Protein AF-A0A6N9AAA9-F1 (afdb_monomer)

Foldseek 3Di:
DDDDDDDDDDDPVVVVVLVVVCVVVVHDSVVVVVVVVVVCCCVVPVPPDPPDDCPDDPVDPCCVVCVVVVCVVPPDDPPPDPPDDDDPPCPDDPPDDDDDDD

Sequence (102 aa):
MKKIKTTVYLNAGDYRKLRSLATEEGRTAAELVREAVAEYAERATGRLWPRSIGIADSGDPHFAENCEGYLDGFGEEEIDYPPERLPGTDTPDAIGRRRMPE

Structure (mmCIF, N/CA/C/O backbone):
data_AF-A0A6N9AAA9-F1
#
_entry.id   AF-A0A6N9AAA9-F1
#
loop_
_atom_site.group_PDB
_atom_site.id
_atom_site.type_symbol
_atom_site.label_atom_id
_atom_site.label_alt_id
_atom_site.label_comp_id
_atom_site.label_asym_id
_atom_site.label_entity_id
_atom_site.label_seq_id
_atom_site.pdbx_PDB_ins_code
_atom_site.Cartn_x
_atom_site.Cartn_y
_atom_site.Cartn_z
_atom_site.occupancy
_atom_site.B_iso_or_equiv
_atom_site.auth_seq_id
_atom_site.auth_comp_id
_atom_site.auth_asym_id
_atom_site.auth_atom_id
_atom_site.pdbx_PDB_model_num
ATOM 1 N N . MET A 1 1 ? 0.487 17.497 -1.567 1.00 62.78 1 MET A N 1
ATOM 2 C CA . MET A 1 1 ? -0.181 16.388 -2.292 1.00 62.78 1 MET A CA 1
ATOM 3 C C . MET A 1 1 ? -1.677 16.412 -2.022 1.00 62.78 1 MET A C 1
ATOM 5 O O . MET A 1 1 ? -2.075 16.586 -0.875 1.00 62.78 1 MET A O 1
ATOM 9 N N . LYS A 1 2 ? -2.499 16.243 -3.060 1.00 85.19 2 LYS A N 1
ATOM 10 C CA . LYS A 1 2 ? -3.962 16.158 -2.938 1.00 85.19 2 LYS A CA 1
ATOM 11 C C . LYS A 1 2 ? -4.348 14.754 -2.451 1.00 85.19 2 LYS A C 1
ATOM 13 O O . LYS A 1 2 ? -3.916 13.775 -3.049 1.00 85.19 2 LYS A O 1
ATOM 18 N N . LYS A 1 3 ? -5.129 14.646 -1.371 1.00 86.25 3 LYS A N 1
ATOM 19 C CA . LYS A 1 3 ? -5.666 13.360 -0.887 1.00 86.25 3 LYS A CA 1
ATOM 20 C C . LYS A 1 3 ? -6.972 13.048 -1.623 1.00 86.25 3 LYS A C 1
ATOM 22 O O . LYS A 1 3 ? -7.837 13.915 -1.718 1.00 86.25 3 LYS A O 1
ATOM 27 N N . ILE A 1 4 ? -7.105 11.825 -2.131 1.00 94.56 4 ILE A N 1
ATOM 28 C CA . ILE A 1 4 ? -8.324 11.315 -2.774 1.00 94.56 4 ILE A CA 1
ATOM 29 C C . ILE A 1 4 ? -8.991 10.338 -1.802 1.00 94.56 4 ILE A C 1
ATOM 31 O O . ILE A 1 4 ? -8.308 9.539 -1.160 1.00 94.56 4 ILE A O 1
ATOM 35 N N . LYS A 1 5 ? -10.316 10.428 -1.654 1.00 93.88 5 LYS A N 1
ATOM 36 C CA . LYS A 1 5 ? -11.095 9.486 -0.844 1.00 93.88 5 LYS A CA 1
ATOM 37 C C . LYS A 1 5 ? -11.469 8.281 -1.706 1.00 93.88 5 LYS A C 1
ATOM 39 O O . LYS A 1 5 ? -12.140 8.448 -2.718 1.00 93.8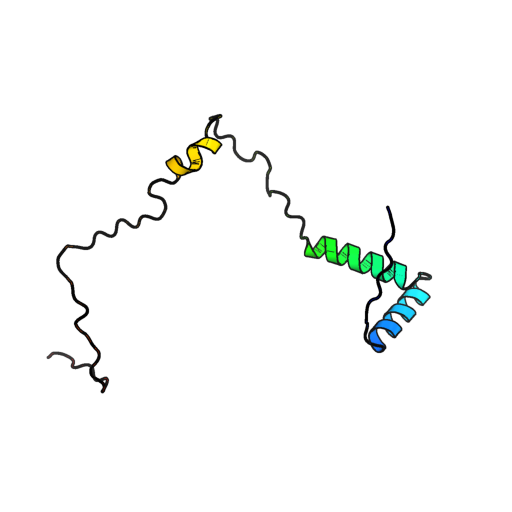8 5 LYS A O 1
ATOM 44 N N . THR A 1 6 ? -11.100 7.092 -1.245 1.00 94.31 6 THR A N 1
ATOM 45 C CA . THR A 1 6 ? -11.431 5.812 -1.883 1.00 94.31 6 THR A CA 1
ATOM 46 C C . THR A 1 6 ? -12.053 4.884 -0.845 1.00 94.31 6 THR A C 1
ATOM 48 O O . THR A 1 6 ? -11.584 4.829 0.292 1.00 94.31 6 THR A O 1
ATOM 51 N N . THR A 1 7 ? -13.109 4.164 -1.224 1.00 95.88 7 THR A N 1
ATOM 52 C CA . THR A 1 7 ? -13.732 3.125 -0.392 1.00 95.88 7 THR A CA 1
ATOM 53 C C . THR A 1 7 ? -13.198 1.764 -0.824 1.00 95.88 7 THR A C 1
ATOM 55 O O . THR A 1 7 ? -13.218 1.457 -2.012 1.00 95.88 7 THR A O 1
ATOM 58 N N . VAL A 1 8 ? -12.735 0.952 0.126 1.00 94.62 8 VAL A N 1
ATOM 59 C CA . VAL A 1 8 ? -12.247 -0.413 -0.123 1.00 94.62 8 VAL A CA 1
ATOM 60 C C . VAL A 1 8 ? -13.074 -1.411 0.676 1.00 94.62 8 VAL A C 1
ATOM 62 O O . VAL A 1 8 ? -13.427 -1.149 1.827 1.00 94.62 8 VAL A O 1
ATOM 65 N N . TYR A 1 9 ? -13.386 -2.550 0.065 1.00 95.81 9 TYR A N 1
ATOM 66 C CA . TYR A 1 9 ? -14.056 -3.652 0.745 1.00 95.81 9 TYR A CA 1
ATOM 67 C C . TYR A 1 9 ? -13.006 -4.571 1.364 1.00 95.81 9 TYR A C 1
ATOM 69 O O . TYR A 1 9 ? -12.077 -5.002 0.686 1.00 95.81 9 TYR A O 1
ATOM 77 N N . LEU A 1 10 ? -13.156 -4.856 2.655 1.00 95.25 10 LEU A N 1
ATOM 78 C CA . LEU A 1 10 ? -12.290 -5.750 3.416 1.00 95.25 10 LEU A CA 1
ATOM 79 C C . LEU A 1 10 ? -13.155 -6.804 4.097 1.00 95.25 10 LEU A C 1
ATOM 81 O O . LEU A 1 10 ? -14.293 -6.522 4.486 1.00 95.25 10 LEU A O 1
ATOM 85 N N . ASN A 1 11 ? -12.602 -7.995 4.312 1.00 98.06 11 ASN A N 1
ATOM 86 C CA . ASN A 1 11 ? -13.263 -8.966 5.171 1.00 98.06 11 ASN A CA 1
ATOM 87 C C . ASN A 1 11 ? -13.390 -8.398 6.589 1.00 98.06 11 ASN A C 1
ATOM 89 O O . ASN A 1 11 ? -12.494 -7.714 7.093 1.00 98.06 11 ASN A O 1
ATOM 93 N N . ALA A 1 12 ? -14.478 -8.743 7.278 1.00 96.75 12 ALA A N 1
ATOM 94 C CA . ALA A 1 12 ? -14.723 -8.261 8.636 1.00 96.75 12 ALA A CA 1
ATOM 95 C C . ALA A 1 12 ? -13.592 -8.640 9.614 1.00 96.75 12 ALA A C 1
ATOM 97 O O . ALA A 1 12 ? -13.268 -7.865 10.513 1.00 96.75 12 ALA A O 1
ATOM 98 N N . GLY A 1 13 ? -12.975 -9.814 9.436 1.00 97.69 13 GLY A N 1
ATOM 99 C CA . GLY A 1 13 ? -11.828 -10.251 10.236 1.00 97.69 13 GLY A CA 1
ATOM 100 C C . GLY A 1 13 ? -10.586 -9.384 10.022 1.00 97.69 13 GLY A C 1
ATOM 101 O O . GLY A 1 13 ? -9.946 -8.985 10.992 1.00 97.69 13 GLY A O 1
ATOM 102 N N . ASP A 1 14 ? -10.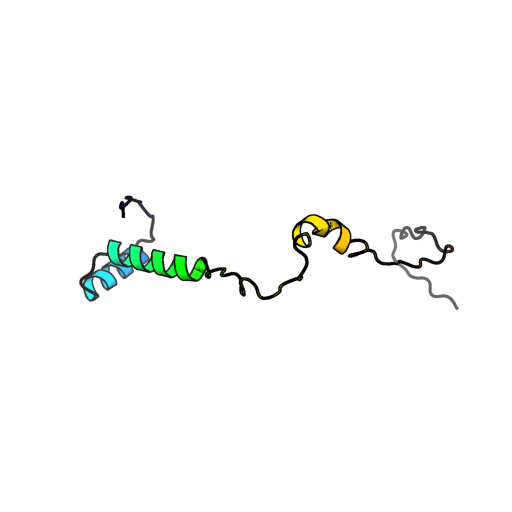292 -9.030 8.773 1.00 96.94 14 ASP A N 1
ATOM 103 C CA . ASP A 1 14 ? -9.116 -8.229 8.422 1.00 96.94 14 ASP A CA 1
ATOM 104 C C . ASP A 1 14 ? -9.273 -6.785 8.899 1.00 96.94 14 ASP A C 1
ATOM 106 O O . ASP A 1 14 ? -8.348 -6.216 9.477 1.00 96.94 14 ASP A O 1
ATOM 110 N N . TYR A 1 15 ? -10.480 -6.221 8.782 1.00 96.38 15 TYR A N 1
ATOM 111 C CA . TYR A 1 15 ? -10.772 -4.898 9.334 1.00 96.38 15 TYR A CA 1
ATOM 112 C C . TYR A 1 15 ? -10.619 -4.851 10.864 1.00 96.38 15 TYR A C 1
ATOM 114 O O . TYR A 1 15 ? -10.095 -3.877 11.405 1.00 96.38 15 TYR A O 1
ATOM 122 N N . ARG A 1 16 ? -11.032 -5.909 11.579 1.00 97.50 16 ARG A N 1
ATOM 123 C CA . ARG A 1 16 ? -10.845 -5.998 13.040 1.00 97.50 16 ARG A CA 1
ATOM 124 C C . ARG A 1 16 ? -9.367 -6.032 13.420 1.00 97.50 16 ARG A C 1
ATOM 126 O O . ARG A 1 16 ? -8.975 -5.297 14.321 1.00 97.50 16 ARG A O 1
ATOM 133 N N . LYS A 1 17 ? -8.558 -6.832 12.718 1.00 97.69 17 LYS A N 1
ATOM 134 C CA . LYS A 1 17 ? -7.102 -6.897 12.932 1.00 97.69 17 LYS A CA 1
ATOM 135 C C . LYS A 1 17 ? -6.444 -5.543 12.679 1.00 97.69 17 LYS A C 1
ATOM 137 O O . LYS A 1 17 ? -5.718 -5.055 13.537 1.00 97.69 17 LYS A O 1
ATOM 142 N N . LEU A 1 18 ? -6.778 -4.900 11.557 1.00 96.94 18 LEU A N 1
ATOM 143 C CA . LEU A 1 18 ? -6.288 -3.564 11.213 1.00 96.94 18 LEU A CA 1
ATOM 144 C C . LEU A 1 18 ? -6.628 -2.534 12.297 1.00 96.94 18 LEU A C 1
ATOM 146 O O . LEU A 1 18 ? -5.802 -1.692 12.635 1.00 96.94 18 LEU A O 1
ATOM 150 N N . ARG A 1 19 ? -7.843 -2.596 12.857 1.00 96.62 19 ARG A N 1
ATOM 151 C CA . ARG A 1 19 ? -8.264 -1.683 13.924 1.00 96.62 19 ARG A CA 1
ATOM 152 C C . ARG A 1 19 ? -7.538 -1.946 15.246 1.00 96.62 19 ARG A C 1
ATOM 154 O O . ARG A 1 19 ? -7.225 -0.978 15.935 1.00 96.62 19 ARG A O 1
ATOM 161 N N . SER A 1 20 ? -7.284 -3.212 15.591 1.00 98.00 20 SER A N 1
ATOM 162 C CA . SER A 1 20 ? -6.477 -3.568 16.771 1.00 98.00 20 SER A CA 1
ATOM 163 C C . SER A 1 20 ? -5.078 -2.980 16.643 1.00 98.00 20 SER A C 1
ATOM 165 O O . SER A 1 20 ? -4.678 -2.183 17.483 1.00 98.00 20 SER A O 1
ATOM 167 N N . LEU A 1 21 ? -4.418 -3.247 15.512 1.00 97.75 21 LEU A N 1
ATOM 168 C CA . LEU A 1 21 ? -3.070 -2.762 15.225 1.00 97.75 21 LEU A CA 1
ATOM 169 C C . LEU A 1 21 ? -2.991 -1.229 15.260 1.00 97.75 21 LEU A C 1
ATOM 171 O O . LEU A 1 21 ? -2.139 -0.658 15.928 1.00 97.75 21 LEU A O 1
ATOM 175 N N . ALA A 1 22 ? -3.944 -0.549 14.617 1.00 97.38 22 ALA A N 1
ATOM 176 C CA . ALA A 1 22 ? -4.032 0.910 14.650 1.00 97.38 22 ALA A CA 1
ATOM 177 C C . ALA A 1 22 ? -4.152 1.455 16.084 1.00 97.38 22 ALA A C 1
ATOM 179 O O . ALA A 1 22 ? -3.524 2.455 16.422 1.00 97.38 22 ALA A O 1
ATOM 180 N N . THR A 1 23 ? -4.934 0.786 16.934 1.00 97.56 23 THR A N 1
ATOM 181 C CA . THR A 1 23 ? -5.115 1.186 18.336 1.00 97.56 23 THR A CA 1
ATOM 182 C C . THR A 1 23 ? -3.835 0.981 19.142 1.00 97.56 23 THR A C 1
ATOM 184 O O . THR A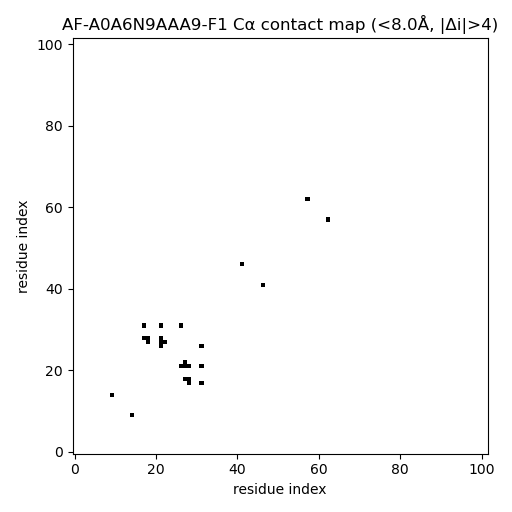 1 23 ? -3.452 1.871 19.896 1.00 97.56 23 THR A O 1
ATOM 187 N N . GLU A 1 24 ? -3.170 -0.159 18.958 1.00 97.69 24 GLU A N 1
ATOM 188 C CA . GLU A 1 24 ? -1.902 -0.496 19.616 1.00 97.69 24 GLU A CA 1
ATOM 189 C C . GLU A 1 24 ? -0.781 0.485 19.236 1.00 97.69 24 GLU A C 1
ATOM 191 O O . GLU A 1 24 ? -0.011 0.900 20.099 1.00 97.69 24 GLU A O 1
ATOM 196 N N . GLU A 1 25 ? -0.735 0.928 17.976 1.00 97.00 25 GLU A N 1
ATOM 197 C CA . GLU A 1 25 ? 0.247 1.906 17.485 1.00 97.00 25 GLU A CA 1
ATOM 198 C C . GLU A 1 25 ? -0.139 3.375 17.749 1.00 97.00 25 GLU A C 1
ATOM 200 O O . GLU A 1 25 ? 0.646 4.280 17.464 1.00 97.00 25 GLU A O 1
ATOM 205 N N . GLY A 1 26 ? -1.347 3.651 18.254 1.00 97.75 26 GLY A N 1
ATOM 206 C CA . GLY A 1 26 ? -1.849 5.021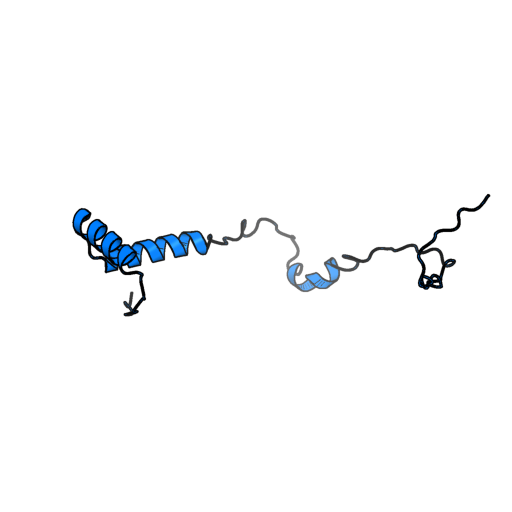 18.422 1.00 97.75 26 GLY A CA 1
ATOM 207 C C . GLY A 1 26 ? -2.093 5.760 17.097 1.00 97.75 26 GLY A C 1
ATOM 208 O O . GLY A 1 26 ? -2.032 6.989 17.045 1.00 97.75 26 GLY A O 1
ATOM 209 N N . ARG A 1 27 ? -2.359 5.020 16.018 1.00 97.88 27 ARG A N 1
ATOM 210 C CA . ARG A 1 27 ? -2.542 5.526 14.649 1.00 97.88 27 ARG A CA 1
ATOM 211 C C . ARG A 1 27 ? -3.967 5.280 14.166 1.00 97.88 27 ARG A C 1
ATOM 213 O O . ARG A 1 27 ? -4.754 4.542 14.754 1.00 97.88 27 ARG A O 1
ATOM 220 N N . THR A 1 28 ? -4.338 5.896 13.052 1.00 97.06 28 THR A N 1
ATOM 221 C CA . THR A 1 28 ? -5.616 5.624 12.387 1.00 97.06 28 THR A CA 1
ATOM 222 C C . THR A 1 28 ? -5.482 4.460 11.408 1.00 97.06 28 THR A C 1
ATOM 224 O O . THR A 1 28 ? -4.476 4.316 10.717 1.00 97.06 28 THR A O 1
ATOM 227 N N . ALA A 1 29 ? -6.548 3.673 11.239 1.00 95.12 29 ALA A N 1
ATOM 228 C CA . ALA A 1 29 ? -6.584 2.616 10.222 1.00 95.12 29 ALA A CA 1
ATOM 229 C C . ALA A 1 29 ? -6.268 3.148 8.807 1.00 95.12 29 ALA A C 1
ATOM 231 O O . ALA A 1 29 ? -5.663 2.460 7.993 1.00 95.12 29 ALA A O 1
ATOM 232 N N . ALA A 1 30 ? -6.639 4.400 8.517 1.00 95.31 30 ALA A N 1
ATOM 233 C CA . ALA A 1 30 ? -6.337 5.037 7.242 1.00 95.31 30 ALA A CA 1
ATOM 234 C C . ALA A 1 30 ? -4.843 5.371 7.073 1.00 95.31 30 ALA A C 1
ATOM 236 O O . ALA A 1 30 ? -4.376 5.428 5.939 1.00 95.31 30 ALA A O 1
ATOM 237 N N . GLU A 1 31 ? -4.102 5.641 8.153 1.00 96.38 31 GLU A N 1
ATOM 238 C CA . GLU A 1 31 ? -2.642 5.814 8.098 1.00 96.38 31 GLU A CA 1
ATOM 239 C C . GLU A 1 31 ? -1.953 4.506 7.750 1.00 96.38 31 GLU A C 1
ATOM 241 O O . GLU A 1 31 ? -1.181 4.493 6.795 1.00 96.38 31 GLU A O 1
ATOM 246 N N . LEU A 1 32 ? -2.326 3.419 8.427 1.00 96.94 32 LEU A N 1
ATOM 247 C CA . LEU A 1 32 ? -1.788 2.087 8.152 1.00 96.94 32 LEU A CA 1
ATOM 248 C C . LEU A 1 32 ? -2.079 1.633 6.720 1.00 96.94 32 LEU A C 1
ATOM 250 O O . LEU A 1 32 ? -1.195 1.139 6.033 1.00 96.94 32 LEU A O 1
ATOM 254 N N . VAL A 1 33 ? -3.301 1.857 6.223 1.00 96.25 33 VAL A N 1
ATOM 255 C CA . VAL A 1 33 ? -3.642 1.525 4.829 1.00 96.25 33 VAL A CA 1
ATOM 256 C C . VAL A 1 33 ? -2.797 2.330 3.843 1.00 96.25 33 VAL A C 1
ATOM 258 O O . VAL A 1 33 ? -2.355 1.782 2.839 1.00 96.25 33 VAL A O 1
ATOM 261 N N . ARG A 1 34 ? -2.556 3.622 4.101 1.00 95.25 34 ARG A N 1
ATOM 262 C CA . ARG A 1 34 ? -1.719 4.440 3.209 1.00 95.25 34 ARG A CA 1
ATOM 263 C C . ARG A 1 34 ? -0.267 3.976 3.202 1.00 95.25 34 ARG A C 1
ATOM 265 O O . ARG A 1 34 ? 0.320 3.938 2.128 1.00 95.25 34 ARG A O 1
ATOM 272 N N . GLU A 1 35 ? 0.281 3.640 4.364 1.00 95.94 35 GLU A N 1
ATOM 273 C CA . GLU A 1 35 ? 1.634 3.093 4.492 1.00 95.94 35 GLU A CA 1
ATOM 274 C C . GLU A 1 35 ? 1.757 1.750 3.773 1.00 95.94 35 GLU A C 1
ATOM 276 O O . GLU A 1 35 ? 2.574 1.623 2.870 1.00 95.94 35 GLU A O 1
ATOM 281 N N . ALA A 1 36 ? 0.866 0.800 4.061 1.00 96.00 36 ALA A N 1
ATOM 282 C CA . ALA A 1 36 ? 0.879 -0.515 3.426 1.00 96.00 36 ALA A CA 1
ATOM 283 C C . ALA A 1 36 ? 0.743 -0.433 1.896 1.00 96.00 36 ALA A C 1
ATOM 285 O O . ALA A 1 36 ? 1.412 -1.167 1.172 1.00 96.00 36 ALA A O 1
ATOM 286 N N . VAL A 1 37 ? -0.103 0.470 1.383 1.00 94.94 37 VAL A N 1
ATOM 287 C CA . VAL A 1 37 ? -0.228 0.702 -0.065 1.00 94.94 37 VAL A CA 1
ATOM 288 C C . VAL A 1 37 ? 1.051 1.305 -0.643 1.00 94.94 37 VAL A C 1
ATOM 290 O O . VAL A 1 37 ? 1.446 0.902 -1.734 1.00 94.94 37 VAL A O 1
ATOM 293 N N . ALA A 1 38 ? 1.698 2.244 0.055 1.00 93.62 38 ALA A N 1
ATOM 294 C CA . ALA A 1 38 ? 2.959 2.834 -0.392 1.00 93.62 38 ALA A CA 1
ATOM 295 C C . ALA A 1 38 ? 4.080 1.786 -0.428 1.00 93.62 38 ALA A C 1
ATOM 297 O O . ALA A 1 38 ? 4.701 1.609 -1.472 1.00 93.62 38 ALA A O 1
ATOM 298 N N . GLU A 1 39 ? 4.263 1.023 0.651 1.00 94.88 39 GLU A N 1
ATOM 299 C CA . GLU A 1 39 ? 5.257 -0.053 0.715 1.00 94.88 39 GLU A CA 1
ATOM 300 C C . GLU A 1 39 ? 5.005 -1.129 -0.341 1.00 94.88 39 GLU A C 1
ATOM 302 O O . GLU A 1 39 ? 5.928 -1.573 -1.028 1.00 94.88 39 GLU A O 1
ATOM 307 N N . TYR A 1 40 ? 3.747 -1.550 -0.504 1.00 94.44 40 TYR A N 1
ATOM 308 C CA . TYR A 1 40 ? 3.390 -2.513 -1.537 1.00 94.44 40 TYR A CA 1
ATOM 309 C C . TYR A 1 40 ? 3.683 -1.955 -2.925 1.00 94.44 40 TYR A C 1
ATOM 311 O O . TYR A 1 40 ? 4.269 -2.661 -3.738 1.00 94.44 40 TYR A O 1
ATOM 319 N N . ALA A 1 41 ? 3.317 -0.702 -3.202 1.00 92.31 41 ALA A N 1
ATOM 320 C CA . ALA A 1 41 ? 3.588 -0.074 -4.486 1.00 92.31 41 ALA A CA 1
ATOM 321 C C . ALA A 1 41 ? 5.093 0.032 -4.749 1.00 92.31 41 ALA A C 1
ATOM 323 O O . ALA A 1 41 ? 5.525 -0.317 -5.840 1.00 92.31 41 ALA A O 1
ATOM 324 N N . GLU A 1 42 ? 5.907 0.435 -3.775 1.00 88.88 42 GLU A N 1
ATOM 325 C CA . GLU A 1 42 ? 7.367 0.502 -3.922 1.00 88.88 42 GLU A CA 1
ATOM 326 C C . GLU A 1 42 ? 7.980 -0.874 -4.199 1.00 88.88 42 GLU A C 1
ATOM 328 O O . GLU A 1 42 ? 8.809 -1.024 -5.100 1.00 88.88 42 GLU A O 1
ATOM 333 N N . ARG A 1 43 ? 7.525 -1.903 -3.476 1.00 88.06 43 ARG A N 1
ATOM 334 C CA . ARG A 1 43 ? 7.976 -3.283 -3.682 1.00 88.06 43 ARG A CA 1
ATOM 335 C C . ARG A 1 43 ? 7.516 -3.852 -5.022 1.00 88.06 43 ARG A C 1
ATOM 337 O O . ARG A 1 43 ? 8.301 -4.494 -5.711 1.00 88.06 43 ARG A O 1
ATOM 344 N N . ALA A 1 44 ? 6.254 -3.636 -5.382 1.00 86.25 44 ALA A N 1
ATOM 345 C CA . ALA A 1 44 ? 5.626 -4.181 -6.584 1.00 86.25 44 ALA A CA 1
ATOM 346 C C . ALA A 1 44 ? 6.069 -3.456 -7.858 1.00 86.25 44 ALA A C 1
ATOM 348 O O . ALA A 1 44 ? 6.185 -4.080 -8.907 1.00 86.25 44 ALA A O 1
ATOM 349 N N . THR A 1 45 ? 6.349 -2.154 -7.775 1.00 76.44 45 THR A N 1
ATOM 350 C CA . THR A 1 45 ? 6.899 -1.385 -8.901 1.00 76.44 45 THR A CA 1
ATOM 351 C C . THR A 1 45 ? 8.394 -1.581 -9.076 1.00 76.44 45 THR A C 1
ATOM 353 O O . THR A 1 45 ? 8.933 -1.001 -10.017 1.00 76.44 45 THR A O 1
ATOM 356 N N . GLY A 1 46 ? 9.025 -2.397 -8.207 1.00 61.66 46 GLY A N 1
ATOM 357 C CA . GLY A 1 46 ? 10.360 -2.974 -8.354 1.00 61.66 46 GLY A CA 1
ATOM 358 C C . GLY A 1 46 ? 11.240 -2.107 -9.224 1.00 61.66 46 GLY A C 1
ATOM 359 O O . GLY A 1 46 ? 11.508 -2.493 -10.353 1.00 61.66 46 GLY A O 1
ATOM 360 N N . ARG A 1 47 ? 11.519 -0.890 -8.731 1.00 56.97 47 ARG A N 1
ATOM 361 C CA . ARG A 1 47 ? 12.112 0.253 -9.439 1.00 56.97 47 ARG A CA 1
ATOM 362 C C . ARG A 1 47 ? 12.933 -0.245 -10.643 1.00 56.97 47 ARG A C 1
ATOM 364 O O . ARG A 1 47 ? 14.089 -0.630 -10.469 1.00 56.97 47 ARG A O 1
ATOM 371 N N . LEU A 1 48 ? 12.326 -0.278 -11.839 1.00 60.88 48 LEU A N 1
ATOM 372 C CA . LEU A 1 48 ? 13.009 -0.586 -13.101 1.00 60.88 48 LEU A CA 1
ATOM 373 C C . LEU A 1 48 ? 13.908 0.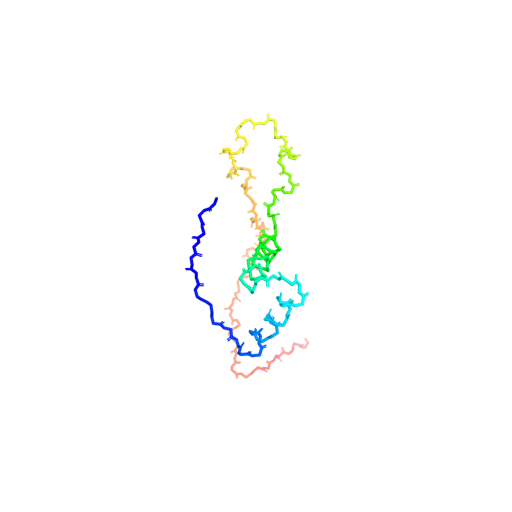606 -13.427 1.00 60.88 48 LEU A C 1
ATOM 375 O O . LEU A 1 48 ? 13.660 1.366 -14.360 1.00 60.88 48 LEU A O 1
ATOM 379 N N . TRP A 1 49 ? 14.936 0.826 -12.609 1.00 59.81 49 TRP A N 1
ATOM 380 C CA . TRP A 1 49 ? 16.043 1.638 -13.067 1.00 59.81 49 TRP A CA 1
ATOM 381 C C . TRP A 1 49 ? 16.640 0.899 -14.245 1.00 59.81 49 TRP A C 1
ATOM 383 O O . TRP A 1 49 ? 16.835 -0.322 -14.155 1.00 59.81 49 TRP A O 1
ATOM 393 N N . PRO A 1 50 ? 16.969 1.614 -15.329 1.00 65.00 50 PRO A N 1
ATOM 394 C CA . PRO A 1 50 ? 17.967 1.106 -16.244 1.00 65.00 50 PRO A CA 1
ATOM 395 C C . PRO A 1 50 ? 19.122 0.599 -15.378 1.00 65.00 50 PRO A C 1
ATOM 397 O O . PRO A 1 50 ? 19.637 1.352 -14.548 1.00 65.00 50 PRO A O 1
ATOM 400 N N . ARG A 1 51 ? 19.502 -0.682 -15.516 1.00 65.50 51 ARG A N 1
ATOM 401 C CA . ARG A 1 51 ? 20.646 -1.239 -14.760 1.00 65.50 51 ARG A CA 1
ATOM 402 C C . ARG A 1 51 ? 21.916 -0.414 -14.982 1.00 65.50 51 ARG A C 1
ATOM 404 O O . ARG A 1 51 ? 22.844 -0.475 -14.186 1.00 65.50 51 ARG A O 1
ATOM 411 N N . SER A 1 52 ? 21.910 0.381 -16.045 1.00 67.19 52 SER A N 1
ATOM 412 C CA . SER A 1 52 ? 22.893 1.386 -16.374 1.00 67.19 52 SER A CA 1
ATOM 413 C C . SER A 1 52 ? 22.298 2.443 -17.306 1.00 67.19 52 SER A C 1
ATOM 415 O O . SER A 1 52 ? 21.521 2.107 -18.200 1.00 67.19 52 SER A O 1
ATOM 417 N N . ILE A 1 53 ? 22.730 3.694 -17.152 1.00 71.69 53 ILE A N 1
ATOM 418 C CA . ILE A 1 53 ? 22.610 4.749 -18.166 1.00 71.69 53 ILE A CA 1
ATOM 419 C C . ILE A 1 53 ? 24.032 4.986 -18.687 1.00 71.69 53 ILE A C 1
ATOM 421 O O . ILE A 1 53 ? 24.921 5.247 -17.882 1.00 71.69 53 ILE A O 1
ATOM 425 N N . GLY A 1 54 ? 24.257 4.842 -19.997 1.00 74.19 54 GLY A N 1
ATOM 426 C CA . GLY A 1 54 ? 25.579 5.058 -20.606 1.00 74.19 54 GLY A CA 1
ATOM 427 C C . GLY A 1 54 ? 26.626 3.971 -20.322 1.00 74.19 54 GLY A C 1
ATOM 428 O O . GLY A 1 54 ? 27.804 4.283 -20.224 1.00 74.19 54 GLY A O 1
ATOM 429 N N . ILE A 1 55 ? 26.227 2.698 -20.168 1.00 77.56 55 ILE A N 1
ATOM 430 C CA . ILE A 1 55 ? 27.187 1.576 -20.015 1.00 77.56 55 ILE A CA 1
ATOM 431 C C . ILE A 1 55 ? 28.058 1.350 -21.249 1.00 77.56 55 ILE A C 1
ATOM 433 O O . ILE A 1 55 ? 29.133 0.768 -21.149 1.00 77.56 55 ILE A O 1
ATOM 437 N N . ALA A 1 56 ? 27.574 1.788 -22.405 1.00 74.69 56 ALA A N 1
ATOM 438 C CA . ALA A 1 56 ? 28.270 1.686 -23.665 1.00 74.69 56 ALA A CA 1
ATOM 439 C C . ALA A 1 56 ? 28.156 3.020 -24.398 1.00 74.69 56 ALA A C 1
ATOM 441 O O . ALA A 1 56 ? 27.098 3.654 -24.395 1.00 74.69 56 ALA A O 1
ATOM 442 N N . ASP A 1 57 ? 29.264 3.404 -25.013 1.00 82.44 57 ASP A N 1
ATOM 443 C CA . ASP A 1 57 ? 29.359 4.453 -26.013 1.00 82.44 57 ASP A CA 1
ATOM 444 C C . ASP A 1 57 ? 29.769 3.755 -27.311 1.00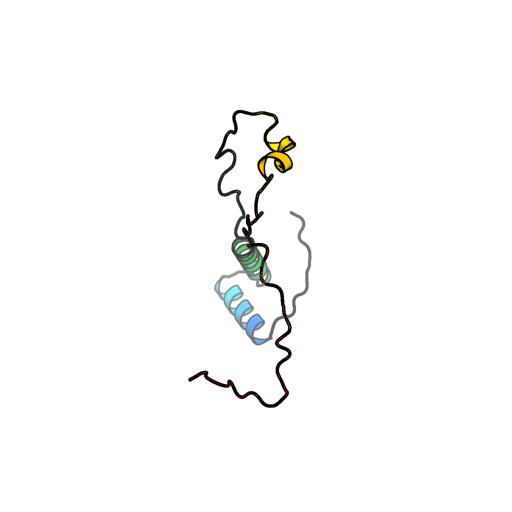 82.44 57 ASP A C 1
ATOM 446 O O . ASP A 1 57 ? 30.799 3.079 -27.351 1.00 82.44 57 ASP A O 1
ATOM 450 N N . SER A 1 58 ? 28.927 3.843 -28.341 1.00 80.75 58 SER A N 1
ATOM 451 C CA . SER A 1 58 ? 29.226 3.277 -29.660 1.00 80.75 58 SER A CA 1
ATOM 452 C C . SER A 1 58 ? 30.347 4.044 -30.366 1.00 80.75 58 SER A C 1
ATOM 454 O O . SER A 1 58 ? 30.926 3.518 -31.314 1.00 80.75 58 SER A O 1
ATOM 456 N N . GLY A 1 59 ? 30.631 5.288 -29.954 1.00 86.81 59 GLY A N 1
ATOM 457 C CA . GLY A 1 59 ? 31.505 6.217 -30.674 1.00 86.81 59 GLY A CA 1
ATOM 458 C C . GLY A 1 59 ? 30.925 6.709 -32.007 1.00 86.81 59 GLY A C 1
ATOM 459 O O . GLY A 1 59 ? 31.555 7.517 -32.688 1.00 86.81 59 GLY A O 1
ATOM 460 N N . ASP A 1 60 ? 29.729 6.242 -32.371 1.00 86.56 60 ASP A N 1
ATOM 461 C CA . ASP A 1 60 ? 29.026 6.569 -33.605 1.00 86.56 60 ASP A CA 1
ATOM 462 C C . ASP A 1 60 ? 27.716 7.305 -33.270 1.00 86.56 60 ASP A C 1
ATOM 464 O O . ASP A 1 60 ? 26.818 6.704 -32.664 1.00 86.56 60 ASP A O 1
ATOM 468 N N . PRO A 1 61 ? 27.579 8.590 -33.657 1.00 86.81 61 PRO A N 1
ATOM 469 C CA . PRO A 1 61 ? 26.383 9.382 -33.381 1.00 86.81 61 PRO A CA 1
ATOM 470 C C . PRO A 1 61 ? 25.132 8.883 -34.119 1.00 86.81 61 PRO A C 1
ATOM 472 O O . PRO A 1 61 ? 24.027 9.230 -33.707 1.00 86.81 61 PRO A O 1
ATOM 475 N N . HIS A 1 62 ? 25.284 8.061 -35.162 1.00 89.00 62 HIS A N 1
ATOM 476 C CA . HIS A 1 62 ? 24.181 7.490 -35.942 1.00 89.00 62 HIS A CA 1
ATOM 477 C C . HIS A 1 62 ? 23.856 6.044 -35.551 1.00 89.00 62 HIS A C 1
ATOM 479 O O . HIS A 1 62 ? 22.987 5.419 -36.157 1.00 89.00 62 HIS A O 1
ATOM 485 N N . PHE A 1 63 ? 24.512 5.499 -34.522 1.00 86.62 63 PHE A N 1
ATOM 486 C CA . PHE A 1 63 ? 24.330 4.107 -34.108 1.00 86.62 63 PHE A CA 1
ATOM 487 C C . PHE A 1 63 ? 22.859 3.755 -33.838 1.00 86.62 63 PHE A C 1
ATOM 489 O O . PHE A 1 63 ? 22.366 2.730 -34.299 1.00 86.62 63 PHE A O 1
ATOM 496 N N . ALA A 1 64 ? 22.138 4.635 -33.135 1.00 85.06 64 ALA A N 1
ATOM 497 C CA . ALA A 1 64 ? 20.727 4.426 -32.815 1.00 85.06 64 ALA A CA 1
ATOM 498 C C . ALA A 1 64 ? 19.801 4.536 -34.040 1.00 85.06 64 ALA A C 1
ATOM 500 O O . ALA A 1 64 ? 18.721 3.954 -34.033 1.00 85.06 64 ALA A O 1
ATOM 501 N N . GLU A 1 65 ? 20.207 5.265 -35.080 1.00 89.75 65 GLU A N 1
ATOM 502 C CA . GLU A 1 65 ? 19.415 5.467 -36.302 1.00 89.75 65 GLU A CA 1
ATOM 503 C C . GLU A 1 65 ? 19.561 4.299 -37.290 1.00 89.75 65 GLU A C 1
ATOM 505 O O . GLU A 1 65 ? 18.689 4.100 -38.126 1.00 89.75 65 GLU A O 1
ATOM 510 N N . ASN A 1 66 ? 20.638 3.513 -37.174 1.00 87.81 66 ASN A N 1
ATOM 511 C CA . ASN A 1 66 ? 20.971 2.406 -38.076 1.00 87.81 66 ASN A CA 1
ATOM 512 C C . ASN A 1 66 ? 20.699 1.019 -37.464 1.00 87.81 66 ASN A C 1
ATOM 514 O O . ASN A 1 66 ? 21.284 0.024 -37.900 1.00 87.81 66 ASN A O 1
ATOM 518 N N . CYS A 1 67 ? 19.838 0.936 -36.444 1.00 86.62 67 CYS A N 1
ATOM 519 C CA . CYS A 1 67 ? 19.593 -0.302 -35.697 1.00 86.62 67 CYS A CA 1
ATOM 520 C C . CYS A 1 67 ? 19.187 -1.469 -36.608 1.00 86.62 67 CYS A C 1
ATOM 522 O O . CYS A 1 67 ? 19.670 -2.584 -36.428 1.00 86.62 67 CYS A O 1
ATOM 524 N N . GLU A 1 68 ? 18.340 -1.213 -37.601 1.00 86.88 68 GLU A N 1
ATOM 525 C CA . GLU A 1 68 ? 17.839 -2.213 -38.544 1.00 86.88 68 GLU A CA 1
ATOM 526 C C . GLU A 1 68 ? 18.964 -2.828 -39.384 1.00 86.88 68 GLU A C 1
ATOM 528 O O . GLU A 1 68 ? 18.961 -4.033 -39.612 1.00 86.88 68 GLU A O 1
ATOM 533 N N . GLY A 1 69 ? 19.955 -2.029 -39.792 1.00 88.00 69 GLY A N 1
ATOM 534 C CA . GLY A 1 69 ? 21.098 -2.515 -40.568 1.00 88.00 69 GLY A CA 1
ATOM 535 C C . GLY A 1 69 ? 22.060 -3.372 -39.745 1.00 88.00 69 GLY A C 1
ATOM 536 O O . GLY A 1 69 ? 22.609 -4.343 -40.253 1.00 88.00 69 GLY A O 1
ATOM 537 N N . TYR A 1 70 ? 22.245 -3.062 -38.458 1.00 86.62 70 TYR A N 1
ATOM 538 C CA . TYR A 1 70 ? 23.074 -3.889 -37.570 1.00 86.62 70 TYR A CA 1
ATOM 539 C C . TYR A 1 70 ? 22.424 -5.221 -37.190 1.00 86.62 70 TYR A C 1
ATOM 541 O O . TYR A 1 70 ? 23.112 -6.122 -36.712 1.00 86.62 70 TYR A O 1
ATOM 549 N N . LEU A 1 71 ? 21.107 -5.331 -37.361 1.00 87.94 71 LEU A N 1
ATOM 550 C CA . LEU A 1 71 ? 20.338 -6.542 -37.094 1.00 87.94 71 LEU A CA 1
ATOM 551 C C . LEU A 1 71 ? 20.120 -7.393 -38.351 1.00 87.94 71 LEU A C 1
ATOM 553 O O . LEU A 1 71 ? 19.408 -8.393 -38.284 1.00 87.94 71 LEU A O 1
ATOM 557 N N . ASP A 1 72 ? 20.725 -7.027 -39.480 1.00 90.06 72 ASP A N 1
ATOM 558 C CA . ASP A 1 72 ? 20.657 -7.824 -40.700 1.00 90.06 72 ASP A CA 1
ATOM 559 C C . ASP A 1 72 ? 21.285 -9.215 -40.485 1.00 90.06 72 ASP A C 1
ATOM 561 O O . ASP A 1 72 ? 22.325 -9.353 -39.834 1.00 90.06 72 ASP A O 1
ATOM 565 N N . GLY A 1 73 ? 20.614 -10.265 -40.964 1.00 82.81 73 GLY A N 1
ATOM 566 C CA . GLY A 1 73 ? 20.986 -11.664 -40.706 1.00 82.81 73 GLY A CA 1
ATOM 567 C C . GLY A 1 73 ? 20.752 -12.159 -39.266 1.00 82.81 73 GLY A C 1
ATOM 568 O O . GLY A 1 73 ? 21.044 -13.316 -38.951 1.00 82.81 73 GLY A O 1
ATOM 569 N N . PHE A 1 74 ? 20.215 -11.333 -38.358 1.00 83.25 74 PHE A N 1
ATOM 570 C CA . PHE A 1 74 ? 19.911 -11.771 -36.994 1.00 83.25 74 PHE A CA 1
ATOM 571 C C . PHE A 1 74 ? 18.702 -12.717 -36.974 1.00 83.25 74 PHE A C 1
ATOM 573 O O . PHE A 1 74 ? 17.563 -12.311 -37.196 1.00 83.25 74 PHE A O 1
ATOM 580 N N . GLY A 1 75 ? 18.945 -13.986 -36.640 1.00 80.31 75 GLY A N 1
ATOM 581 C CA . GLY A 1 75 ? 17.902 -15.015 -36.572 1.00 80.31 75 GLY A CA 1
ATOM 582 C C . GLY A 1 75 ? 17.653 -15.746 -37.891 1.00 80.31 75 GLY A C 1
ATOM 583 O O . GLY A 1 75 ? 16.763 -16.593 -37.946 1.00 80.31 75 GLY A O 1
ATOM 584 N N . GLU A 1 76 ? 18.447 -15.467 -38.925 1.00 83.81 76 GLU A N 1
ATOM 585 C CA . GLU A 1 76 ? 18.486 -16.302 -40.118 1.00 83.81 76 GLU A CA 1
ATOM 586 C C . GLU A 1 76 ? 19.306 -17.556 -39.794 1.00 83.81 76 GLU A C 1
ATOM 588 O O . GLU A 1 76 ? 20.533 -17.528 -39.708 1.00 83.81 76 GLU A O 1
ATOM 593 N N . GLU A 1 77 ? 18.621 -18.673 -39.538 1.00 68.62 77 GLU A N 1
ATOM 594 C CA . GLU A 1 77 ? 19.270 -19.976 -39.627 1.00 68.62 77 GLU A CA 1
ATOM 595 C C . GLU A 1 77 ? 19.667 -20.161 -41.094 1.00 68.62 77 GLU A C 1
ATOM 597 O O . GLU A 1 77 ? 18.801 -20.267 -41.965 1.00 68.62 77 GLU A O 1
ATOM 602 N N . GLU A 1 78 ? 20.968 -20.205 -41.387 1.00 64.19 78 GLU A N 1
ATOM 603 C CA . GLU A 1 78 ? 21.440 -20.799 -42.635 1.00 64.19 78 GLU A CA 1
ATOM 604 C C . GLU A 1 78 ? 21.104 -22.290 -42.562 1.00 64.19 78 GLU A C 1
ATOM 606 O O . GLU A 1 78 ? 21.899 -23.126 -42.129 1.00 64.19 78 GLU A O 1
ATOM 611 N N . ILE A 1 79 ? 19.859 -22.627 -42.895 1.00 57.00 79 ILE A N 1
ATOM 612 C CA . ILE A 1 79 ? 19.469 -24.014 -43.030 1.00 57.00 79 ILE A CA 1
ATOM 613 C C . ILE A 1 79 ? 19.990 -24.468 -44.388 1.00 57.00 79 ILE A C 1
ATOM 615 O O . ILE A 1 79 ? 19.324 -24.307 -45.411 1.00 57.00 79 ILE A O 1
ATOM 619 N N . ASP A 1 80 ? 21.191 -25.043 -44.385 1.00 58.62 80 ASP A N 1
ATOM 620 C CA . ASP A 1 80 ? 21.701 -25.864 -45.481 1.00 58.62 80 ASP A CA 1
ATOM 621 C C . ASP A 1 80 ? 20.851 -27.146 -45.561 1.00 58.62 80 ASP A C 1
ATOM 623 O O . ASP A 1 80 ? 21.219 -28.217 -45.073 1.00 58.62 80 ASP A O 1
ATOM 627 N N . TYR A 1 81 ? 19.628 -27.019 -46.088 1.00 49.66 81 TYR A N 1
ATOM 628 C CA . TYR A 1 81 ? 18.845 -28.169 -46.516 1.00 49.66 81 TYR A CA 1
ATOM 629 C C . TYR A 1 81 ? 19.454 -28.673 -47.830 1.00 49.66 81 TYR A C 1
ATOM 631 O O . TYR A 1 81 ? 19.311 -27.999 -48.855 1.00 49.66 81 TYR A O 1
ATOM 639 N N . PRO A 1 82 ? 20.069 -29.871 -47.867 1.00 56.66 82 PRO A N 1
ATOM 640 C CA . PRO A 1 82 ? 20.426 -30.482 -49.137 1.00 56.66 82 PRO A CA 1
ATOM 641 C C . PRO A 1 82 ? 19.147 -30.663 -49.981 1.00 56.66 82 PRO A C 1
ATOM 643 O O . PRO A 1 82 ? 18.123 -31.096 -49.441 1.00 56.66 82 PRO A O 1
ATOM 646 N N . PRO A 1 83 ? 19.173 -30.376 -51.298 1.00 52.94 83 PRO A N 1
ATOM 647 C CA . PRO A 1 83 ? 17.974 -30.272 -52.143 1.00 52.94 83 PRO A CA 1
ATOM 648 C C . PRO A 1 83 ? 17.215 -31.589 -52.388 1.00 52.94 83 PRO A C 1
ATOM 650 O O . PRO A 1 83 ? 16.285 -31.630 -53.190 1.00 52.94 83 PRO A O 1
ATOM 653 N N . GLU A 1 84 ? 17.552 -32.677 -51.698 1.00 59.81 84 GLU A N 1
ATOM 654 C CA . GLU A 1 84 ? 16.989 -33.998 -51.957 1.00 59.81 84 GLU A CA 1
ATOM 655 C C . GLU A 1 84 ? 16.538 -34.686 -50.669 1.00 59.81 84 GLU A C 1
ATOM 657 O O . GLU A 1 84 ? 17.153 -35.642 -50.202 1.00 59.81 84 GLU A O 1
ATOM 662 N N . ARG A 1 85 ? 15.431 -34.197 -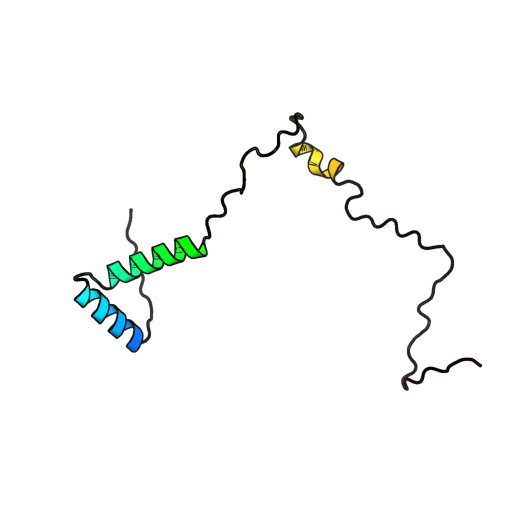50.099 1.00 50.59 85 ARG A N 1
ATOM 663 C CA . ARG A 1 85 ? 14.380 -35.028 -49.475 1.00 50.59 85 ARG A CA 1
ATOM 664 C C . ARG A 1 85 ? 13.185 -34.164 -49.068 1.00 50.59 85 ARG A C 1
ATOM 666 O O . ARG A 1 85 ? 13.045 -33.744 -47.927 1.00 50.59 85 ARG A O 1
ATOM 673 N N . LEU A 1 86 ? 12.258 -33.983 -49.998 1.00 51.44 86 LEU A N 1
ATOM 674 C CA . LEU A 1 86 ? 10.838 -34.030 -49.646 1.00 51.44 86 LEU A CA 1
ATOM 675 C C . LEU A 1 86 ? 10.432 -35.499 -49.843 1.00 51.44 86 LEU A C 1
ATOM 677 O O . LEU A 1 86 ? 10.844 -36.057 -50.863 1.00 51.44 86 LEU A O 1
ATOM 681 N N . PRO A 1 87 ? 9.659 -36.147 -48.946 1.00 45.66 87 PRO A N 1
ATOM 682 C CA . PRO A 1 87 ? 8.342 -35.611 -48.607 1.00 45.66 87 PRO A CA 1
ATOM 683 C C . PRO A 1 87 ? 7.735 -36.012 -47.243 1.00 45.66 87 PRO A C 1
ATOM 685 O O . PRO A 1 87 ? 7.965 -37.084 -46.688 1.00 45.66 87 PRO A O 1
ATOM 688 N N . GLY A 1 88 ? 6.783 -35.195 -46.793 1.00 52.12 88 GLY A N 1
ATOM 689 C CA . GLY A 1 88 ? 5.665 -35.663 -45.978 1.00 52.12 88 GLY A CA 1
ATOM 690 C C . GLY A 1 88 ? 4.696 -36.530 -46.793 1.00 52.12 88 GLY A C 1
ATOM 691 O O . GLY A 1 88 ? 3.607 -36.076 -47.128 1.00 52.12 88 GLY A O 1
ATOM 692 N N . THR A 1 89 ? 5.068 -37.776 -47.096 1.00 50.34 89 THR A N 1
ATOM 693 C CA . THR A 1 89 ? 4.107 -38.820 -47.521 1.00 50.34 89 THR A CA 1
ATOM 694 C C . THR A 1 89 ? 3.813 -39.850 -46.440 1.00 50.34 89 THR A C 1
ATOM 696 O O . THR A 1 89 ? 3.051 -40.777 -46.693 1.00 50.34 89 THR A O 1
ATOM 699 N N . ASP A 1 90 ? 4.325 -39.681 -45.223 1.00 49.84 90 ASP A N 1
ATOM 700 C CA . ASP A 1 90 ? 3.906 -40.514 -44.098 1.00 49.84 90 ASP A CA 1
ATOM 701 C C . ASP A 1 90 ? 2.655 -39.908 -43.463 1.00 49.84 90 ASP A C 1
ATOM 703 O O . ASP A 1 90 ? 2.667 -39.317 -42.383 1.00 49.84 90 ASP A O 1
ATOM 707 N N . THR A 1 91 ? 1.540 -40.054 -44.176 1.00 49.66 91 THR A N 1
ATOM 708 C CA . THR A 1 9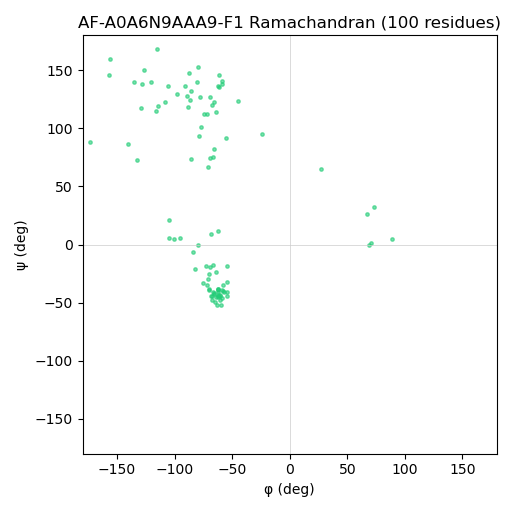1 ? 0.238 -40.025 -43.511 1.00 49.66 91 THR A CA 1
ATOM 709 C C . THR A 1 91 ? 0.211 -41.271 -42.624 1.00 49.66 91 THR A C 1
ATOM 711 O O . THR A 1 91 ? 0.423 -42.364 -43.147 1.00 49.66 91 THR A O 1
ATOM 714 N N . PRO A 1 92 ? 0.016 -41.169 -41.299 1.00 45.03 92 PRO A N 1
ATOM 715 C CA . PRO A 1 92 ? -0.065 -42.363 -40.477 1.00 45.03 92 PRO A CA 1
ATOM 716 C C . PRO A 1 92 ? -1.339 -43.126 -40.846 1.00 45.03 92 PRO A C 1
ATOM 718 O O . PRO A 1 92 ? -2.446 -42.608 -40.690 1.00 45.03 92 PRO A O 1
ATOM 721 N N . ASP A 1 93 ? -1.194 -44.368 -41.303 1.00 48.53 93 ASP A N 1
ATOM 722 C CA . ASP A 1 93 ? -2.328 -45.280 -41.406 1.00 48.53 93 ASP A CA 1
ATOM 723 C C . ASP A 1 93 ? -2.944 -45.464 -40.009 1.00 48.53 93 ASP A C 1
ATOM 725 O O . ASP A 1 93 ? -2.232 -45.576 -39.006 1.00 48.53 93 ASP A O 1
ATOM 729 N N . ALA A 1 94 ? -4.278 -45.517 -39.939 1.00 44.38 94 ALA A N 1
ATOM 730 C CA . ALA A 1 94 ? -5.096 -45.446 -38.719 1.00 44.38 94 ALA A CA 1
ATOM 731 C C . ALA A 1 94 ? -4.889 -46.574 -37.676 1.00 44.38 94 ALA A C 1
ATOM 733 O O . ALA A 1 94 ? -5.677 -46.713 -36.742 1.00 44.38 94 ALA A O 1
ATOM 734 N N . ILE A 1 95 ? -3.850 -47.399 -37.800 1.00 51.91 95 ILE A N 1
ATOM 735 C CA . ILE A 1 95 ? -3.541 -48.493 -36.880 1.00 51.91 95 ILE A CA 1
ATOM 736 C C . ILE A 1 95 ? -2.021 -48.528 -36.687 1.00 51.91 95 ILE A C 1
ATOM 738 O O . ILE A 1 95 ? -1.308 -49.238 -37.390 1.00 51.91 95 ILE A O 1
ATOM 742 N N . GLY A 1 96 ? -1.515 -47.733 -35.741 1.00 45.31 96 GLY A N 1
ATOM 743 C CA . GLY A 1 96 ? -0.083 -47.531 -35.501 1.00 45.31 96 GLY A CA 1
ATOM 744 C C . GLY A 1 96 ? 0.719 -48.815 -35.247 1.00 45.31 96 GLY A C 1
ATOM 745 O O . GLY A 1 96 ? 0.903 -49.232 -34.103 1.00 45.31 96 GLY A O 1
ATOM 746 N N . ARG A 1 97 ? 1.277 -49.412 -36.305 1.00 42.75 97 ARG A N 1
ATOM 747 C CA . ARG A 1 97 ? 2.328 -50.433 -36.217 1.00 42.75 97 ARG A CA 1
ATOM 748 C C . ARG A 1 97 ? 3.496 -50.059 -37.122 1.00 42.75 97 ARG A C 1
ATOM 750 O O . ARG A 1 97 ? 3.362 -50.019 -38.339 1.00 42.75 97 ARG A O 1
ATOM 757 N N . ARG A 1 98 ? 4.663 -49.843 -36.509 1.00 44.00 98 ARG A N 1
ATOM 758 C CA . ARG A 1 98 ? 5.950 -49.754 -37.211 1.00 44.00 98 ARG A CA 1
ATOM 759 C C . ARG A 1 98 ? 6.321 -51.134 -37.752 1.00 44.00 98 ARG A C 1
ATOM 761 O O . ARG A 1 98 ? 6.362 -52.094 -36.984 1.00 44.00 98 ARG A O 1
ATOM 768 N N . ARG A 1 99 ? 6.612 -51.229 -39.050 1.00 43.25 99 ARG A N 1
ATOM 769 C CA . ARG A 1 99 ? 7.256 -52.404 -39.650 1.00 43.25 99 ARG A CA 1
ATOM 770 C C . ARG A 1 99 ? 8.772 -52.198 -39.550 1.00 43.25 99 ARG A C 1
ATOM 772 O O . ARG A 1 99 ? 9.274 -51.208 -40.069 1.00 43.25 99 ARG A O 1
ATOM 779 N N . MET A 1 100 ? 9.471 -53.080 -38.837 1.00 34.81 100 MET A N 1
ATOM 780 C CA . MET A 1 100 ? 10.940 -53.124 -38.842 1.00 34.81 100 MET A CA 1
ATOM 781 C C . MET A 1 100 ? 11.411 -53.871 -40.099 1.00 34.81 100 MET A C 1
ATOM 783 O O . MET A 1 100 ? 10.764 -54.862 -40.450 1.00 34.81 100 MET A O 1
ATOM 787 N N . PRO A 1 101 ? 12.478 -53.419 -40.779 1.00 49.44 101 PRO A N 1
ATOM 788 C CA . PRO A 1 101 ? 13.084 -54.172 -41.870 1.00 49.44 101 PRO A CA 1
ATOM 789 C C . PRO A 1 101 ? 14.000 -55.284 -41.331 1.00 49.44 101 PRO A C 1
ATOM 791 O O . PRO A 1 101 ? 14.524 -55.173 -40.221 1.00 49.44 101 PRO A O 1
ATOM 794 N N . GLU A 1 102 ? 14.140 -56.345 -42.128 1.00 44.91 102 GLU A N 1
ATOM 795 C CA . GLU A 1 102 ? 15.062 -57.476 -41.930 1.00 44.91 102 GLU A CA 1
ATOM 796 C C . GLU A 1 102 ? 16.515 -57.097 -42.246 1.00 44.91 102 GLU A C 1
ATOM 798 O O . GLU A 1 102 ? 16.717 -56.258 -43.158 1.00 44.91 102 GLU A O 1
#

Secondary structure (DSSP, 8-state):
-----------HHHHHHHHHHHHHTT--HHHHHHHHHHHHHHHHTTT---S-SSS---S-TTTTTTHHHHTTTTT-------S-------PPPSS--PPPP-

Mean predicted aligned error: 18.43 Å

Radius of gyration: 32.1 Å; Cα contacts (8 Å, |Δi|>4): 13; chains: 1; bounding box: 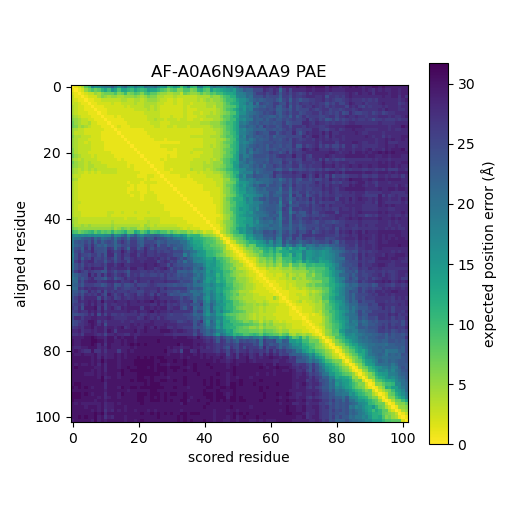46×74×72 Å

pLDDT: mean 78.36, std 19.19, range [34.81, 98.06]

Solvent-accessible surface area (backbone atoms only — not comparable to full-atom values): 7142 Å² total; per-residue (Å²): 134,88,86,79,92,79,90,81,91,69,56,73,69,57,52,51,51,46,47,51,52,16,58,77,72,75,49,51,55,69,55,53,50,52,49,53,51,50,55,48,46,57,61,72,58,54,76,78,61,69,96,57,84,76,83,70,78,85,90,48,96,56,54,84,80,44,50,70,70,75,47,61,74,68,87,62,74,86,72,83,69,71,97,82,76,84,76,96,74,81,71,79,65,99,69,93,69,89,82,80,84,134